Protein AF-A0AAU3H3P5-F1 (afdb_monomer)

Solvent-accessible surface area (backbone atoms only — not comparable to full-atom values): 7825 Å² total; per-residue (Å²): 139,89,86,84,86,80,78,76,73,94,64,73,42,96,84,74,53,47,58,45,57,53,48,53,49,48,25,50,51,10,33,78,63,38,33,74,36,82,45,84,58,65,38,92,44,11,70,67,33,43,27,24,36,26,34,25,73,31,47,74,76,42,60,31,67,51,78,50,59,89,73,81,60,84,81,85,86,58,70,82,37,69,53,38,44,46,19,63,70,49,54,46,52,50,51,55,58,75,52,54,68,76,54,61,91,72,66,76,93,52,74,73,79,71,61,74,78,84,64,84,83,74,80,81,79,130

Structure (mmCIF, N/CA/C/O backbone):
data_AF-A0AAU3H3P5-F1
#
_entry.id   AF-A0AAU3H3P5-F1
#
loop_
_atom_site.group_PDB
_atom_site.id
_atom_site.type_symbol
_atom_site.label_atom_id
_atom_site.label_alt_id
_atom_site.label_comp_id
_atom_site.label_asym_id
_atom_site.label_entity_id
_atom_site.label_seq_id
_atom_site.pdbx_PDB_ins_code
_atom_site.Cartn_x
_atom_site.Cartn_y
_atom_site.Cartn_z
_atom_site.occupancy
_atom_site.B_iso_or_equiv
_atom_site.auth_seq_id
_atom_site.auth_comp_id
_atom_site.auth_asym_id
_atom_site.auth_atom_id
_atom_site.pdbx_PDB_model_num
ATOM 1 N N . MET A 1 1 ? 45.039 18.130 -16.128 1.00 34.53 1 MET A N 1
ATOM 2 C CA . MET A 1 1 ? 44.240 19.222 -15.538 1.00 34.53 1 MET A CA 1
ATOM 3 C C . MET A 1 1 ? 42.795 18.874 -15.840 1.00 34.53 1 MET A C 1
ATOM 5 O O . MET A 1 1 ? 42.354 19.041 -16.966 1.00 34.53 1 MET A O 1
ATOM 9 N N . ASP A 1 2 ? 42.174 18.191 -14.885 1.00 37.69 2 ASP A N 1
ATOM 10 C CA . ASP A 1 2 ? 40.906 17.467 -15.004 1.00 37.69 2 ASP A CA 1
ATOM 11 C C . ASP A 1 2 ? 39.741 18.443 -14.771 1.00 37.69 2 ASP A C 1
ATOM 13 O O . ASP A 1 2 ? 39.671 19.083 -13.719 1.00 37.69 2 ASP A O 1
ATOM 17 N N . ARG A 1 3 ? 38.890 18.633 -15.782 1.00 43.81 3 ARG A N 1
ATOM 18 C CA . ARG A 1 3 ? 37.724 19.527 -15.753 1.00 43.81 3 ARG A CA 1
ATOM 19 C C . ARG A 1 3 ? 36.478 18.751 -16.179 1.00 43.81 3 ARG A C 1
ATOM 21 O O . ARG A 1 3 ? 35.893 19.116 -17.178 1.00 43.81 3 ARG A O 1
ATOM 28 N N . ASP A 1 4 ? 36.093 17.707 -15.443 1.00 43.97 4 ASP A N 1
ATOM 29 C CA . ASP A 1 4 ? 34.785 17.042 -15.615 1.00 43.97 4 ASP A CA 1
ATOM 30 C C . ASP A 1 4 ? 34.310 16.327 -14.328 1.00 43.97 4 ASP A C 1
ATOM 32 O O . ASP A 1 4 ? 34.004 15.137 -14.301 1.00 43.97 4 ASP A O 1
ATOM 36 N N . ARG A 1 5 ? 34.232 17.058 -13.204 1.00 44.50 5 ARG A N 1
ATOM 37 C CA . ARG A 1 5 ? 33.696 16.537 -11.924 1.00 44.50 5 ARG A CA 1
ATOM 38 C C . ARG A 1 5 ? 32.620 17.413 -11.283 1.00 44.50 5 ARG A C 1
ATOM 40 O O . ARG A 1 5 ? 32.698 17.730 -10.103 1.00 44.50 5 ARG A O 1
ATOM 47 N N . LEU A 1 6 ? 31.584 17.768 -12.036 1.00 46.44 6 LEU A N 1
ATOM 48 C CA . LEU A 1 6 ? 30.353 18.339 -11.470 1.00 46.44 6 LEU A CA 1
ATOM 49 C C . LEU A 1 6 ? 29.112 17.699 -12.114 1.00 46.44 6 LEU A C 1
ATOM 51 O O . LEU A 1 6 ? 28.243 18.376 -12.651 1.00 46.44 6 LEU A O 1
ATOM 55 N N . GLY A 1 7 ? 29.029 16.368 -12.054 1.00 38.25 7 GLY A N 1
ATOM 56 C CA . GLY A 1 7 ? 27.748 15.674 -12.168 1.00 38.25 7 GLY A CA 1
ATOM 57 C C . GLY A 1 7 ? 27.020 15.797 -10.833 1.00 38.25 7 GLY A C 1
ATOM 58 O O . GLY A 1 7 ? 27.484 15.249 -9.833 1.00 38.25 7 GLY A O 1
ATOM 59 N N . ALA A 1 8 ? 25.921 16.550 -10.788 1.00 47.78 8 ALA A N 1
ATOM 60 C CA . ALA A 1 8 ? 25.015 16.521 -9.644 1.00 47.78 8 ALA A CA 1
ATOM 61 C C . ALA A 1 8 ? 24.584 15.062 -9.392 1.00 47.78 8 ALA A C 1
ATOM 63 O O . ALA A 1 8 ? 24.318 14.348 -10.364 1.00 47.78 8 ALA A O 1
ATOM 64 N N . PRO A 1 9 ? 24.538 14.586 -8.135 1.00 49.34 9 PRO A N 1
ATOM 65 C CA . PRO A 1 9 ? 24.164 13.206 -7.888 1.00 49.34 9 PRO A CA 1
ATOM 66 C C . PRO A 1 9 ? 22.701 13.001 -8.340 1.00 49.34 9 PRO A C 1
ATOM 68 O O . PRO A 1 9 ? 21.850 13.862 -8.086 1.00 49.34 9 PRO A O 1
ATOM 71 N N . PRO A 1 10 ? 22.398 11.907 -9.064 1.00 53.75 10 PRO A N 1
ATOM 72 C CA . PRO A 1 10 ? 21.096 11.683 -9.705 1.00 53.75 10 PRO A CA 1
ATOM 73 C C . PRO A 1 10 ? 19.948 11.401 -8.716 1.00 53.75 10 PRO A C 1
ATOM 75 O O . PRO A 1 10 ? 18.835 11.072 -9.120 1.00 53.75 10 PRO A O 1
ATOM 78 N N . ASP A 1 11 ? 20.199 11.503 -7.414 1.00 52.59 11 ASP A N 1
ATOM 79 C CA . ASP A 1 11 ? 19.318 11.057 -6.339 1.00 52.59 11 ASP A CA 1
ATOM 80 C C . ASP A 1 11 ? 18.580 12.195 -5.619 1.00 52.59 11 ASP A C 1
ATOM 82 O O . ASP A 1 11 ? 17.770 11.937 -4.724 1.00 52.59 11 ASP A O 1
ATOM 86 N N . ARG A 1 12 ? 18.798 13.457 -6.013 1.00 43.22 12 ARG A N 1
ATOM 87 C CA . ARG A 1 12 ? 18.154 14.596 -5.352 1.00 43.22 12 ARG A CA 1
ATOM 88 C C . ARG A 1 12 ? 16.697 14.760 -5.794 1.00 43.22 12 ARG A C 1
ATOM 90 O O . ARG A 1 12 ? 16.386 15.534 -6.695 1.00 43.22 12 ARG A O 1
ATOM 97 N N . ALA A 1 13 ? 15.788 14.081 -5.097 1.00 52.69 13 ALA A N 1
ATOM 98 C CA . ALA A 1 13 ? 14.381 14.470 -5.062 1.00 52.69 13 ALA A CA 1
ATOM 99 C C . ALA A 1 13 ? 14.253 15.885 -4.464 1.00 52.69 13 ALA A C 1
ATOM 101 O O . ALA A 1 13 ? 15.013 16.261 -3.568 1.00 52.69 13 ALA A O 1
ATOM 102 N N . THR A 1 14 ? 13.284 16.679 -4.924 1.00 55.34 14 THR A N 1
ATOM 103 C CA . THR A 1 14 ? 13.090 18.088 -4.517 1.00 55.34 14 THR A CA 1
ATOM 104 C C . THR A 1 14 ? 12.865 18.263 -3.006 1.00 55.34 14 THR A C 1
ATOM 106 O O . THR A 1 14 ? 13.049 19.350 -2.471 1.00 55.34 14 THR A O 1
ATOM 109 N N . THR A 1 15 ? 12.520 17.182 -2.302 1.00 54.16 15 THR A N 1
ATOM 110 C CA . THR A 1 15 ? 12.342 17.115 -0.845 1.00 54.16 15 THR A CA 1
ATOM 111 C C . THR A 1 15 ? 13.623 16.778 -0.068 1.00 54.16 15 THR A C 1
ATOM 113 O O . THR A 1 15 ? 13.605 16.802 1.158 1.00 54.16 15 THR A O 1
ATOM 116 N N . GLY A 1 16 ? 14.736 16.452 -0.740 1.00 60.84 16 GLY A N 1
ATOM 117 C CA . GLY A 1 16 ? 15.993 16.027 -0.106 1.00 60.84 16 GLY A CA 1
ATOM 118 C C . GLY A 1 16 ? 15.960 14.622 0.513 1.00 60.84 16 GLY A C 1
ATOM 119 O O . GLY A 1 16 ? 16.933 14.216 1.142 1.00 60.84 16 GLY A O 1
ATOM 120 N N . VAL A 1 17 ? 14.863 13.877 0.341 1.00 74.62 17 VAL A N 1
ATOM 121 C CA . VAL A 1 17 ? 14.687 12.523 0.884 1.00 74.62 17 VAL A CA 1
ATOM 122 C C . VAL A 1 17 ? 14.940 11.494 -0.216 1.00 74.62 17 VAL A C 1
ATOM 124 O O . VAL A 1 17 ? 14.362 11.586 -1.298 1.00 74.62 17 VAL A O 1
ATOM 127 N N . SER A 1 18 ? 15.791 10.503 0.063 1.00 86.31 18 SER A N 1
ATOM 128 C CA . SER A 1 18 ? 16.066 9.408 -0.875 1.00 86.31 18 SER A CA 1
ATOM 129 C C . SER A 1 18 ? 14.785 8.616 -1.183 1.00 86.31 18 SER A C 1
ATOM 131 O O . SER A 1 18 ? 14.062 8.269 -0.244 1.00 86.31 18 SER A O 1
ATOM 133 N N . PRO A 1 19 ? 14.516 8.247 -2.452 1.00 86.12 19 PRO A N 1
ATOM 134 C CA . PRO A 1 19 ? 13.364 7.421 -2.819 1.00 86.12 19 PRO A CA 1
ATOM 135 C C . PRO A 1 19 ? 13.235 6.130 -1.996 1.00 86.12 19 PRO A C 1
ATOM 137 O O . PRO A 1 19 ? 12.124 5.724 -1.665 1.00 86.12 19 PRO A O 1
ATOM 140 N N . GLY A 1 20 ? 14.358 5.520 -1.598 1.00 90.69 20 GLY A N 1
ATOM 141 C CA . GLY A 1 20 ? 14.361 4.329 -0.742 1.00 90.69 20 GLY A CA 1
ATOM 142 C C . GLY A 1 20 ? 13.849 4.605 0.675 1.00 90.69 20 GLY A C 1
ATOM 143 O O . GLY A 1 20 ? 13.101 3.804 1.232 1.00 90.69 20 GLY A O 1
ATOM 144 N N . ALA A 1 21 ? 14.176 5.769 1.243 1.00 93.69 21 ALA A N 1
ATOM 145 C CA . ALA A 1 21 ? 13.640 6.183 2.538 1.00 93.69 21 ALA A CA 1
ATOM 146 C C . ALA A 1 21 ? 12.130 6.455 2.457 1.00 93.69 21 ALA A C 1
ATOM 148 O O . ALA A 1 21 ? 11.391 6.068 3.359 1.00 93.69 21 ALA A O 1
ATOM 149 N N . VAL A 1 22 ? 11.656 7.049 1.356 1.00 94.19 22 VAL A N 1
ATOM 150 C CA . VAL A 1 22 ? 10.215 7.245 1.122 1.00 94.19 22 VAL A CA 1
ATOM 151 C C . VAL A 1 22 ? 9.496 5.899 0.964 1.00 94.19 22 VAL A C 1
ATOM 153 O O . VAL A 1 22 ? 8.412 5.720 1.512 1.00 94.19 22 VAL A O 1
ATOM 156 N N . ALA A 1 23 ? 10.105 4.921 0.288 1.00 95.81 23 ALA A N 1
ATOM 157 C CA . ALA A 1 23 ? 9.550 3.573 0.172 1.00 95.81 23 ALA A CA 1
ATOM 158 C C . ALA A 1 23 ? 9.430 2.877 1.540 1.00 95.81 23 ALA A C 1
ATOM 160 O O . ALA A 1 23 ? 8.381 2.316 1.856 1.00 95.81 23 ALA A O 1
ATOM 161 N N . ALA A 1 24 ? 10.452 2.985 2.395 1.00 96.69 24 ALA A N 1
ATOM 162 C CA . ALA A 1 24 ? 10.397 2.466 3.763 1.00 96.69 24 ALA A CA 1
ATOM 163 C C . ALA A 1 24 ? 9.312 3.166 4.603 1.00 96.69 24 ALA A C 1
ATOM 165 O O . ALA A 1 24 ? 8.574 2.515 5.344 1.00 96.69 24 ALA A O 1
ATOM 166 N N . GLN A 1 25 ? 9.163 4.486 4.452 1.00 96.81 25 GLN A N 1
ATOM 167 C CA . GLN A 1 25 ? 8.079 5.238 5.085 1.00 96.81 25 GLN A CA 1
ATOM 168 C C . GLN A 1 25 ? 6.705 4.777 4.594 1.00 96.81 25 GLN A C 1
ATOM 170 O O . GLN A 1 25 ? 5.796 4.653 5.408 1.00 96.81 25 GLN A O 1
ATOM 175 N N . ALA A 1 26 ? 6.549 4.479 3.302 1.00 97.19 26 ALA A N 1
ATOM 176 C CA . ALA A 1 26 ? 5.305 3.949 2.753 1.00 97.19 26 ALA A CA 1
ATOM 177 C C . ALA A 1 26 ? 4.965 2.568 3.341 1.00 97.19 26 ALA A C 1
ATOM 179 O O . ALA A 1 26 ? 3.816 2.338 3.716 1.00 97.19 26 ALA A O 1
ATOM 180 N N . GLN A 1 27 ? 5.960 1.687 3.507 1.00 97.81 27 GLN A N 1
ATOM 181 C CA . GLN A 1 27 ? 5.775 0.385 4.163 1.00 97.81 27 GLN A CA 1
ATOM 182 C C . GLN A 1 27 ? 5.358 0.536 5.625 1.00 97.81 27 GLN A C 1
ATOM 184 O O . GLN A 1 27 ? 4.366 -0.052 6.057 1.00 97.81 27 GLN A O 1
ATOM 189 N N . GLY A 1 28 ? 6.058 1.395 6.371 1.00 97.06 28 GLY A N 1
ATOM 190 C CA . GLY A 1 28 ? 5.688 1.719 7.746 1.00 97.06 28 GLY A CA 1
ATOM 191 C C . GLY A 1 28 ? 4.296 2.347 7.838 1.00 97.06 28 GLY A C 1
ATOM 192 O O . GLY A 1 28 ? 3.523 2.006 8.728 1.00 97.06 28 GLY A O 1
ATOM 193 N N . HIS A 1 29 ? 3.934 3.219 6.895 1.00 95.62 29 HIS A N 1
ATOM 194 C CA . HIS A 1 29 ? 2.616 3.845 6.852 1.00 95.62 29 HIS A CA 1
ATOM 195 C C . HIS A 1 29 ? 1.502 2.817 6.625 1.00 95.62 29 HIS A C 1
ATOM 197 O O . HIS A 1 29 ? 0.474 2.888 7.307 1.00 95.62 29 HIS A O 1
ATOM 203 N N . ALA A 1 30 ? 1.726 1.857 5.722 1.00 96.00 30 ALA A N 1
ATOM 204 C CA . ALA A 1 30 ? 0.816 0.746 5.465 1.00 96.00 30 ALA A CA 1
ATOM 205 C C . ALA A 1 30 ? 0.621 -0.114 6.722 1.00 96.00 30 ALA A C 1
ATOM 207 O O . ALA A 1 30 ? -0.516 -0.286 7.158 1.00 96.00 30 ALA A O 1
ATOM 208 N N . ALA A 1 31 ? 1.714 -0.545 7.364 1.00 94.06 31 ALA A N 1
ATOM 209 C CA . ALA A 1 31 ? 1.682 -1.376 8.570 1.00 94.06 31 ALA A CA 1
ATOM 210 C C . ALA A 1 31 ? 1.008 -0.670 9.759 1.00 94.06 31 ALA A C 1
ATOM 212 O O . ALA A 1 31 ? 0.052 -1.170 10.358 1.00 94.06 31 ALA A O 1
ATOM 213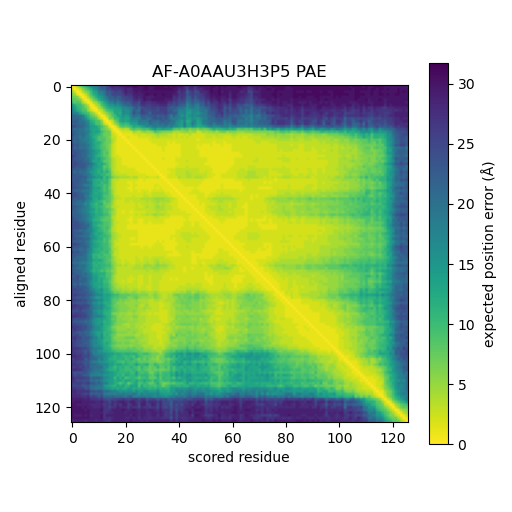 N N . VAL A 1 32 ? 1.452 0.552 10.071 1.00 92.38 32 VAL A N 1
ATOM 214 C CA . VAL A 1 32 ? 0.983 1.307 11.244 1.00 92.38 32 VAL A CA 1
ATOM 215 C C . VAL A 1 32 ? -0.494 1.677 11.135 1.00 92.38 32 VAL A C 1
ATOM 217 O O . VAL A 1 32 ? -1.169 1.771 12.162 1.00 92.38 32 VAL A O 1
ATOM 220 N N . ASN A 1 33 ? -1.026 1.863 9.924 1.00 91.62 33 ASN A N 1
ATOM 221 C CA . ASN A 1 33 ? -2.442 2.183 9.713 1.00 91.62 33 ASN A CA 1
ATOM 222 C C . ASN A 1 33 ? -3.277 0.988 9.217 1.00 91.62 33 ASN A C 1
ATOM 224 O O . ASN A 1 33 ? -4.502 1.100 9.133 1.00 91.62 33 ASN A O 1
ATOM 228 N N . SER A 1 34 ? -2.641 -0.164 8.984 1.00 93.44 34 SER A N 1
ATOM 229 C CA . SER A 1 34 ? -3.190 -1.381 8.367 1.00 93.44 34 SER A CA 1
ATOM 230 C C . SER A 1 34 ? -4.084 -1.078 7.164 1.00 93.44 34 SER A C 1
ATOM 232 O O . SER A 1 34 ? -5.271 -1.431 7.123 1.00 93.44 34 SER A O 1
ATOM 234 N N . TYR A 1 35 ? -3.498 -0.388 6.190 1.00 91.62 35 TYR A N 1
ATOM 235 C CA . TYR A 1 35 ? -4.106 -0.061 4.903 1.00 91.62 35 TYR A CA 1
ATOM 236 C C . TYR A 1 35 ? -3.209 -0.532 3.767 1.00 91.62 35 TYR A C 1
ATOM 238 O O . TYR A 1 35 ? -1.994 -0.615 3.925 1.00 91.62 35 TYR A O 1
ATOM 246 N N . TRP A 1 36 ? -3.813 -0.777 2.608 1.00 95.62 36 TRP A N 1
ATOM 247 C CA . TRP A 1 36 ? -3.047 -0.874 1.376 1.00 95.62 36 TRP A CA 1
ATOM 248 C C . TRP A 1 36 ? -2.531 0.503 0.975 1.00 95.62 36 TRP A C 1
ATOM 250 O O . TRP A 1 36 ? -3.259 1.495 1.047 1.00 95.62 36 TRP A O 1
ATOM 260 N N . VAL A 1 37 ? -1.281 0.557 0.526 1.00 97.12 37 VAL A N 1
ATOM 261 C CA . VAL A 1 37 ? -0.648 1.788 0.044 1.00 97.12 37 VAL A CA 1
ATOM 262 C C . VAL A 1 37 ? -0.153 1.562 -1.375 1.00 97.12 37 VAL A C 1
ATOM 264 O O . VAL A 1 37 ? 0.596 0.625 -1.641 1.00 97.12 37 VAL A O 1
ATOM 267 N N . SER A 1 38 ? -0.566 2.440 -2.288 1.00 97.44 38 SER A N 1
ATOM 268 C CA . SER A 1 38 ? 0.029 2.533 -3.623 1.00 97.44 38 SER A CA 1
ATOM 269 C C . SER A 1 38 ? 1.221 3.482 -3.570 1.00 97.44 38 SER A C 1
ATOM 271 O O . SER A 1 38 ? 1.090 4.622 -3.125 1.00 97.44 38 SER A O 1
ATOM 273 N N . PHE A 1 39 ? 2.380 3.011 -4.018 1.00 97.19 39 PHE A N 1
ATOM 274 C CA . PHE A 1 39 ? 3.617 3.776 -4.071 1.00 97.19 39 PHE A CA 1
ATOM 275 C C . PHE A 1 39 ? 4.034 3.973 -5.528 1.00 97.19 39 PHE A C 1
ATOM 277 O O . PHE A 1 39 ? 4.230 3.001 -6.259 1.00 97.19 39 PHE A O 1
ATOM 284 N N . SER A 1 40 ? 4.189 5.229 -5.939 1.00 95.69 40 SER A N 1
ATOM 285 C CA . SER A 1 40 ? 4.506 5.592 -7.320 1.00 95.69 40 SER A CA 1
ATOM 286 C C . SER A 1 40 ? 5.708 6.519 -7.368 1.00 95.69 40 SER A C 1
ATOM 288 O O . SER A 1 40 ? 5.733 7.553 -6.701 1.00 95.69 40 SER A O 1
ATOM 290 N N . VAL A 1 41 ? 6.677 6.175 -8.211 1.00 92.75 41 VAL A N 1
ATOM 291 C CA . VAL A 1 41 ? 7.839 7.006 -8.522 1.00 92.75 41 VAL A CA 1
ATOM 292 C C . VAL A 1 41 ? 8.064 7.094 -10.033 1.00 92.75 41 VAL A C 1
ATOM 294 O O . VAL A 1 41 ? 7.728 6.161 -10.769 1.00 92.75 41 VAL A O 1
ATOM 297 N N . PRO A 1 42 ? 8.678 8.186 -10.518 1.00 93.62 42 PRO A N 1
ATOM 298 C CA . PRO A 1 42 ? 9.222 8.243 -11.869 1.00 93.62 42 PRO A CA 1
ATOM 299 C C . PRO A 1 42 ? 10.255 7.134 -12.123 1.00 93.62 42 PRO A C 1
ATOM 301 O O . PRO A 1 42 ? 11.013 6.757 -11.226 1.00 93.62 42 PRO A O 1
ATOM 304 N N . THR A 1 43 ? 10.342 6.658 -13.367 1.00 92.06 43 THR A N 1
ATOM 305 C CA . THR A 1 43 ? 1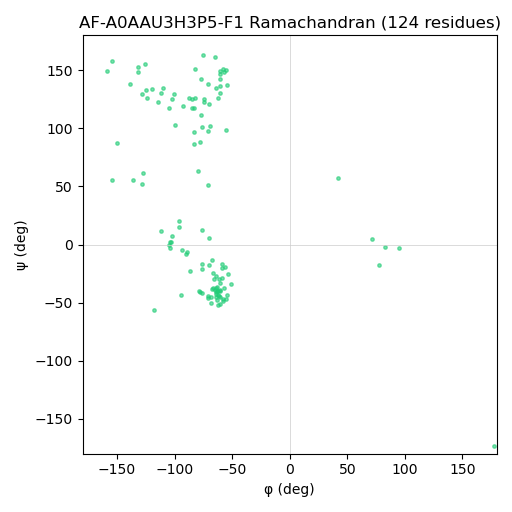1.205 5.525 -13.756 1.00 92.06 43 THR A CA 1
ATOM 306 C C . THR A 1 43 ? 12.688 5.745 -13.458 1.00 92.06 43 THR A C 1
ATOM 308 O O . THR A 1 43 ? 13.383 4.785 -13.127 1.00 92.06 43 THR A O 1
ATOM 311 N N . GLN A 1 44 ? 13.160 6.997 -13.470 1.00 92.56 44 GLN A N 1
ATOM 312 C CA . GLN A 1 44 ? 14.536 7.365 -13.107 1.00 92.56 44 GLN A CA 1
ATOM 313 C C . GLN A 1 44 ? 14.934 6.950 -11.675 1.00 92.56 44 GLN A C 1
ATOM 315 O O . GLN A 1 44 ? 16.118 6.833 -11.379 1.00 92.56 44 GLN A O 1
ATOM 320 N N . HIS A 1 45 ? 13.963 6.703 -10.786 1.00 93.12 45 HIS A N 1
ATOM 321 C CA . HIS A 1 45 ? 14.200 6.259 -9.407 1.00 93.12 45 HIS A CA 1
ATOM 322 C C . HIS A 1 45 ? 13.915 4.765 -9.182 1.00 93.12 45 HIS A C 1
ATOM 324 O O . HIS A 1 45 ? 14.074 4.275 -8.063 1.00 93.12 45 HIS A O 1
ATOM 330 N N . SER A 1 46 ? 13.529 4.024 -10.227 1.00 92.69 46 SER A N 1
ATOM 331 C CA . SER A 1 46 ? 13.118 2.616 -10.118 1.00 92.69 46 SER A CA 1
ATOM 332 C C . SER A 1 46 ? 14.211 1.694 -9.574 1.00 92.69 46 SER A C 1
ATOM 334 O O . SER A 1 46 ? 13.895 0.783 -8.821 1.00 92.69 46 SER A O 1
ATOM 336 N N . ALA A 1 47 ? 15.488 1.960 -9.861 1.00 93.19 47 ALA A N 1
ATOM 337 C CA . ALA A 1 47 ? 16.602 1.172 -9.325 1.00 93.19 47 ALA A CA 1
ATOM 338 C C . ALA A 1 47 ? 16.730 1.262 -7.790 1.00 93.19 47 ALA A C 1
ATOM 340 O O . ALA A 1 47 ? 17.234 0.340 -7.155 1.00 93.19 47 ALA A O 1
ATOM 341 N N . ILE A 1 48 ? 16.276 2.369 -7.192 1.00 93.94 48 ILE A N 1
ATOM 342 C CA . ILE A 1 48 ? 16.361 2.623 -5.746 1.00 93.94 48 ILE A CA 1
ATOM 343 C C . ILE A 1 48 ? 15.063 2.201 -5.052 1.00 93.94 48 ILE A C 1
ATOM 345 O O . ILE A 1 48 ? 15.092 1.603 -3.979 1.00 93.94 48 ILE A O 1
ATOM 349 N N . ALA A 1 49 ? 13.919 2.531 -5.651 1.00 94.75 49 ALA A N 1
ATOM 350 C CA . ALA A 1 49 ? 12.606 2.274 -5.080 1.00 94.75 49 ALA A CA 1
ATOM 351 C C . ALA A 1 49 ? 11.576 2.068 -6.197 1.00 94.75 49 ALA A C 1
ATOM 353 O O . ALA A 1 49 ? 10.938 3.031 -6.613 1.00 94.75 49 ALA A O 1
ATOM 354 N N . PRO A 1 50 ? 11.393 0.841 -6.709 1.00 96.25 50 PRO A N 1
ATOM 355 C CA . PRO A 1 50 ? 10.387 0.581 -7.729 1.00 96.25 50 PRO A CA 1
ATOM 356 C C . PRO A 1 50 ? 8.974 0.908 -7.227 1.00 96.25 50 PRO A C 1
ATOM 358 O O . PRO A 1 50 ? 8.635 0.611 -6.080 1.00 96.25 50 PRO A O 1
ATOM 361 N N . SER A 1 51 ? 8.134 1.460 -8.105 1.00 97.44 51 SER A N 1
ATOM 362 C CA . SER A 1 51 ? 6.699 1.641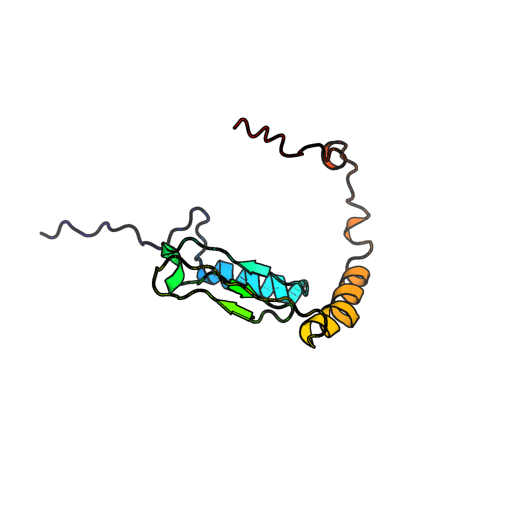 -7.845 1.00 97.44 51 SER A CA 1
ATOM 363 C C . SER A 1 51 ? 6.022 0.301 -7.533 1.00 97.44 51 SER A C 1
ATOM 365 O O . SER A 1 51 ? 6.448 -0.741 -8.034 1.00 97.44 51 SER A O 1
ATOM 367 N N . GLY A 1 52 ? 4.951 0.297 -6.744 1.00 97.75 52 GLY A N 1
ATOM 368 C CA . GLY A 1 52 ? 4.282 -0.937 -6.339 1.00 97.75 52 GLY A CA 1
ATOM 369 C C . GLY A 1 52 ? 3.115 -0.735 -5.379 1.00 97.75 52 GLY A C 1
ATOM 370 O O . GLY A 1 52 ? 2.722 0.390 -5.077 1.00 97.75 52 GLY A O 1
ATOM 371 N N . VAL A 1 53 ? 2.579 -1.850 -4.887 1.00 97.94 53 VAL A N 1
ATOM 372 C CA . VAL A 1 53 ? 1.488 -1.881 -3.903 1.00 97.94 53 VAL A CA 1
ATOM 373 C C . V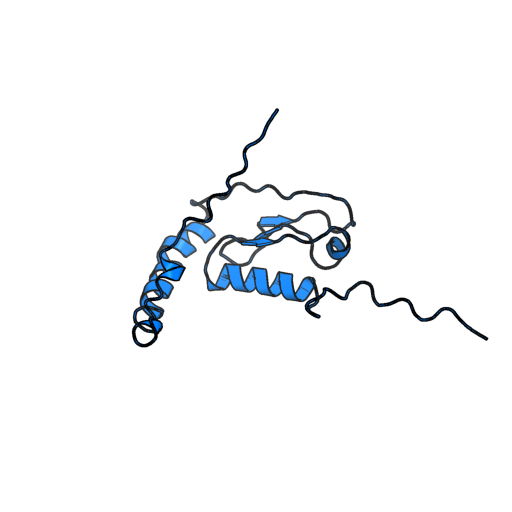AL A 1 53 ? 1.962 -2.604 -2.648 1.00 97.94 53 VAL A C 1
ATOM 375 O O . VAL A 1 53 ? 2.566 -3.675 -2.737 1.00 97.94 53 VAL A O 1
ATOM 378 N N . ILE A 1 54 ? 1.675 -2.016 -1.490 1.00 97.44 54 ILE A N 1
ATOM 379 C CA . ILE A 1 54 ? 2.048 -2.509 -0.163 1.00 97.44 54 ILE A CA 1
ATOM 380 C C . ILE A 1 54 ? 0.784 -2.981 0.563 1.00 97.44 54 ILE A C 1
ATOM 382 O O . ILE A 1 54 ? -0.237 -2.292 0.538 1.00 97.44 54 ILE A O 1
ATOM 386 N N . ALA A 1 55 ? 0.855 -4.148 1.198 1.00 95.44 55 ALA A N 1
ATOM 387 C CA . ALA A 1 55 ? -0.198 -4.746 2.006 1.00 95.44 55 ALA A CA 1
ATOM 388 C C . ALA A 1 55 ? -0.341 -4.068 3.384 1.00 95.44 55 ALA A C 1
ATOM 390 O O . ALA A 1 55 ? 0.604 -3.441 3.865 1.00 95.44 55 ALA A O 1
ATOM 391 N N . PRO A 1 56 ? -1.468 -4.276 4.090 1.00 94.69 56 PRO A N 1
ATOM 392 C CA . PRO A 1 56 ? -1.648 -3.841 5.474 1.00 94.69 56 PRO A CA 1
ATOM 393 C C . PRO A 1 56 ? -0.595 -4.354 6.464 1.00 94.69 56 PRO A C 1
ATOM 395 O O . PRO A 1 56 ? -0.462 -3.756 7.527 1.00 94.69 56 PRO A O 1
ATOM 398 N N . SER A 1 57 ? 0.139 -5.425 6.139 1.00 92.94 57 SER A N 1
ATOM 399 C CA . SER A 1 57 ? 1.271 -5.924 6.935 1.00 92.94 57 SER A CA 1
ATOM 400 C C . SER A 1 57 ? 2.543 -5.078 6.784 1.00 92.94 57 SER A C 1
ATOM 402 O O . SER A 1 57 ? 3.442 -5.162 7.614 1.00 92.94 57 SER A O 1
ATOM 404 N N . GLY A 1 58 ? 2.624 -4.240 5.743 1.00 95.00 58 GLY A N 1
ATOM 405 C CA . GLY A 1 58 ? 3.839 -3.524 5.340 1.00 95.00 58 GLY A CA 1
ATOM 406 C C . GLY A 1 58 ? 4.650 -4.232 4.249 1.00 95.00 58 GLY A C 1
ATOM 407 O O . GLY A 1 58 ? 5.637 -3.670 3.767 1.00 95.00 58 GLY A O 1
ATOM 408 N N . ASP A 1 59 ? 4.234 -5.424 3.817 1.00 95.19 59 ASP A N 1
ATOM 409 C CA . ASP A 1 59 ? 4.910 -6.184 2.763 1.00 95.19 59 ASP A CA 1
ATOM 410 C C . ASP A 1 59 ? 4.506 -5.726 1.360 1.00 95.19 59 ASP A C 1
ATOM 412 O O . ASP A 1 59 ? 3.385 -5.281 1.121 1.00 95.19 59 ASP A O 1
ATOM 416 N N . TRP A 1 60 ? 5.408 -5.868 0.392 1.00 96.69 60 TRP A N 1
ATOM 417 C CA . TRP A 1 60 ? 5.097 -5.5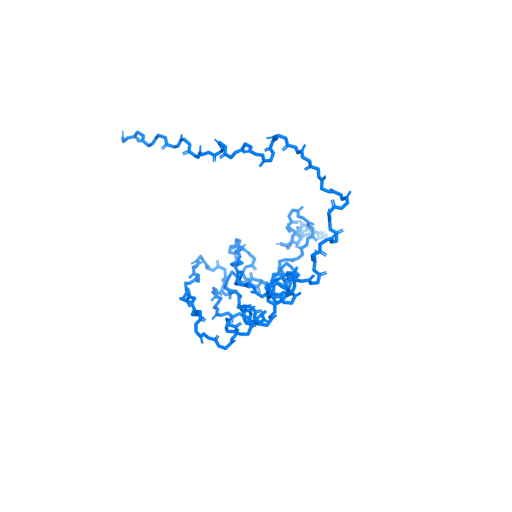98 -1.012 1.00 96.69 60 TRP A CA 1
ATOM 418 C C . TRP A 1 60 ? 4.244 -6.723 -1.609 1.00 96.69 60 TRP A C 1
ATOM 420 O O . TRP A 1 60 ? 4.695 -7.862 -1.676 1.00 96.69 60 TRP A O 1
ATOM 430 N N . LEU A 1 61 ? 3.062 -6.393 -2.137 1.00 96.06 61 LEU A N 1
ATOM 431 C CA . LEU A 1 61 ? 2.239 -7.329 -2.916 1.00 96.06 61 LEU A CA 1
ATOM 432 C C . LEU A 1 61 ? 2.768 -7.490 -4.341 1.00 96.06 61 LEU A C 1
ATOM 434 O O . LEU A 1 61 ? 2.796 -8.585 -4.897 1.00 96.06 61 LEU A O 1
ATOM 438 N N . LYS A 1 62 ? 3.186 -6.377 -4.951 1.00 97.31 62 LYS A N 1
ATOM 439 C CA . LYS A 1 62 ? 3.776 -6.348 -6.292 1.00 97.31 62 LYS A CA 1
ATOM 440 C C . LYS A 1 62 ? 4.601 -5.090 -6.477 1.00 97.31 62 LYS A C 1
ATOM 442 O O . LYS A 1 62 ? 4.273 -4.039 -5.927 1.00 97.31 62 LYS A O 1
ATOM 447 N N . ARG A 1 63 ? 5.642 -5.197 -7.298 1.00 97.31 63 ARG A N 1
ATOM 448 C CA . ARG A 1 63 ? 6.499 -4.080 -7.694 1.00 97.31 63 ARG A CA 1
ATOM 449 C C . ARG A 1 63 ? 6.704 -4.072 -9.202 1.00 97.31 63 ARG A C 1
ATOM 451 O O . ARG A 1 63 ? 6.710 -5.127 -9.835 1.00 97.31 63 ARG A O 1
ATOM 458 N N . CYS A 1 64 ? 6.871 -2.880 -9.756 1.00 97.25 64 CYS A N 1
ATOM 459 C CA . CYS A 1 64 ? 7.401 -2.687 -11.096 1.00 97.25 64 CYS A CA 1
ATOM 460 C C . CYS A 1 64 ? 8.864 -3.168 -11.168 1.00 97.25 64 CYS A C 1
ATOM 462 O O . CYS A 1 64 ? 9.527 -3.282 -10.131 1.00 97.25 64 CYS A O 1
ATOM 464 N N . PRO A 1 65 ? 9.387 -3.420 -12.379 1.00 96.69 65 PRO A N 1
ATOM 465 C CA . PRO A 1 65 ? 10.812 -3.644 -12.590 1.00 96.69 65 PRO A CA 1
ATOM 466 C C . PRO A 1 65 ? 11.672 -2.486 -12.060 1.00 96.69 65 PRO A C 1
ATOM 468 O O . PRO A 1 65 ? 11.256 -1.327 -12.050 1.00 96.69 65 PRO A O 1
ATOM 471 N N . ALA A 1 66 ? 12.890 -2.817 -11.632 1.00 96.25 66 ALA A N 1
ATOM 472 C CA . ALA A 1 66 ? 13.884 -1.869 -11.120 1.00 96.25 66 ALA A CA 1
ATOM 473 C C . ALA A 1 66 ? 14.889 -1.417 -12.204 1.00 96.25 66 ALA A C 1
ATOM 475 O O . ALA A 1 66 ? 15.998 -0.995 -11.888 1.00 96.25 66 ALA A O 1
ATOM 476 N N . ASP A 1 67 ? 14.536 -1.570 -13.481 1.00 95.44 67 ASP A N 1
ATOM 477 C CA . ASP A 1 67 ? 15.444 -1.472 -14.634 1.00 95.44 67 ASP A CA 1
ATOM 478 C C . ASP A 1 67 ? 15.340 -0.144 -15.406 1.00 95.44 67 ASP A C 1
ATOM 480 O O . ASP A 1 67 ? 15.942 0.012 -16.467 1.00 95.44 67 ASP A O 1
ATOM 484 N N . GLY A 1 68 ? 14.583 0.828 -14.892 1.00 93.69 68 GLY A N 1
ATOM 485 C CA . GLY A 1 68 ? 14.357 2.112 -15.559 1.00 93.69 68 GLY A CA 1
ATOM 486 C C . GLY A 1 68 ? 13.255 2.097 -16.620 1.00 93.69 68 GLY A C 1
ATOM 487 O O . GLY A 1 68 ? 12.950 3.156 -17.174 1.00 93.69 68 GLY A O 1
ATOM 488 N N . SER A 1 69 ? 12.624 0.952 -16.895 1.00 95.31 69 SER A N 1
ATOM 489 C CA . SER A 1 69 ? 11.535 0.875 -17.871 1.00 95.31 69 SER A CA 1
ATOM 490 C C . SER A 1 69 ? 10.208 1.431 -17.317 1.00 95.31 69 SER A C 1
ATOM 492 O O . SER A 1 69 ? 9.887 1.252 -16.137 1.00 95.31 69 SER A O 1
ATOM 494 N N . PRO A 1 70 ? 9.400 2.130 -18.141 1.00 96.00 70 PRO A N 1
ATOM 495 C CA . PRO A 1 70 ? 8.030 2.481 -17.780 1.00 96.00 70 PRO A CA 1
ATOM 496 C C . PRO A 1 70 ? 7.181 1.229 -17.563 1.00 96.00 70 PRO A C 1
ATOM 498 O O . PRO A 1 70 ? 7.081 0.377 -18.441 1.00 96.00 70 PRO A O 1
ATOM 501 N N . SER A 1 71 ? 6.542 1.131 -16.399 1.00 96.56 71 SER A N 1
ATOM 502 C CA . SER A 1 71 ? 5.732 -0.026 -16.019 1.00 96.56 71 SER A CA 1
ATOM 503 C C . SER A 1 71 ? 4.660 0.362 -15.002 1.00 96.56 71 SER A C 1
ATOM 505 O O . SER A 1 71 ? 4.812 1.335 -14.262 1.00 96.56 71 SER A O 1
ATOM 507 N N . VAL A 1 72 ? 3.602 -0.448 -14.925 1.00 96.44 72 VAL A N 1
ATOM 508 C CA . VAL A 1 72 ? 2.519 -0.337 -13.942 1.00 96.44 72 VAL A CA 1
ATOM 509 C C . VAL A 1 72 ? 2.349 -1.658 -13.187 1.00 96.44 72 VAL A C 1
ATOM 511 O O . VAL A 1 72 ? 2.307 -2.733 -13.785 1.00 96.44 72 VAL A O 1
ATOM 514 N N . ALA A 1 73 ? 2.252 -1.588 -11.859 1.00 96.75 73 ALA A N 1
ATOM 515 C CA . ALA A 1 73 ? 1.931 -2.734 -11.019 1.00 96.75 73 ALA A CA 1
ATOM 516 C C . ALA A 1 73 ? 0.416 -2.783 -10.788 1.00 96.75 73 ALA A C 1
ATOM 518 O O . ALA A 1 73 ? -0.154 -1.861 -10.215 1.00 96.75 73 ALA A O 1
ATOM 519 N N . VAL A 1 74 ? -0.220 -3.868 -11.229 1.00 96.81 74 VAL A N 1
ATOM 520 C CA . VAL A 1 74 ? -1.650 -4.137 -11.008 1.00 96.81 74 VAL A CA 1
ATOM 521 C C . VAL A 1 74 ? -1.790 -5.325 -10.066 1.00 96.81 74 VAL A C 1
ATOM 523 O O . VAL A 1 74 ? -1.129 -6.349 -10.285 1.00 96.81 74 VAL A O 1
ATOM 526 N N . VAL A 1 75 ? -2.611 -5.159 -9.030 1.00 95.88 75 VAL A N 1
ATOM 527 C CA . VAL A 1 75 ? -2.879 -6.136 -7.969 1.00 95.88 75 VAL A CA 1
ATOM 528 C C . VAL A 1 75 ? -4.370 -6.114 -7.660 1.00 95.88 75 VAL A C 1
ATOM 530 O O . VAL A 1 75 ? -4.945 -5.032 -7.544 1.00 95.88 75 VAL A O 1
ATOM 533 N N . ASP A 1 76 ? -4.955 -7.292 -7.481 1.00 94.81 76 ASP A N 1
ATOM 534 C CA . ASP A 1 76 ? -6.299 -7.436 -6.931 1.00 94.81 76 ASP A CA 1
ATOM 535 C C . ASP A 1 76 ? -6.212 -7.424 -5.403 1.00 94.81 76 ASP A C 1
ATOM 537 O O . ASP A 1 76 ? -5.440 -8.178 -4.806 1.00 94.81 76 ASP A O 1
ATOM 541 N N . LEU A 1 77 ? -6.961 -6.526 -4.764 1.00 91.69 77 LEU A N 1
ATOM 542 C CA . LEU A 1 77 ? -6.986 -6.439 -3.308 1.00 91.69 77 LEU A CA 1
ATOM 543 C C . LEU A 1 77 ? -7.965 -7.475 -2.762 1.00 91.69 77 LEU A C 1
ATOM 545 O O . LEU A 1 77 ? -9.158 -7.421 -3.052 1.00 91.69 77 LEU A O 1
ATOM 549 N N . ASP A 1 78 ? -7.440 -8.410 -1.978 1.00 88.19 78 ASP A N 1
ATOM 550 C CA . ASP A 1 78 ? -8.221 -9.472 -1.361 1.00 88.19 78 ASP A CA 1
ATOM 551 C C . ASP A 1 78 ? -8.537 -9.137 0.101 1.00 88.19 78 ASP A C 1
ATOM 553 O O . ASP A 1 78 ? -7.692 -9.273 0.994 1.00 88.19 78 ASP A O 1
ATOM 557 N N . ASP A 1 79 ? -9.779 -8.718 0.341 1.00 85.25 79 ASP A N 1
ATOM 558 C CA . ASP A 1 79 ? -10.306 -8.444 1.681 1.00 85.25 79 ASP A CA 1
ATOM 559 C C . ASP A 1 79 ? -10.449 -9.713 2.544 1.00 85.25 79 ASP A C 1
ATOM 561 O O . ASP A 1 79 ? -10.613 -9.606 3.760 1.00 85.25 79 ASP A O 1
ATOM 565 N N . SER A 1 80 ? -10.366 -10.909 1.945 1.00 87.12 80 SER A N 1
ATOM 566 C CA . SER A 1 80 ? -10.376 -12.189 2.663 1.00 87.12 80 SER A CA 1
ATOM 567 C C . SER A 1 80 ? -8.985 -12.680 3.073 1.00 87.12 80 SER A C 1
ATOM 569 O O . SER A 1 80 ? -8.878 -13.637 3.842 1.00 87.12 80 SER A O 1
ATOM 571 N N . SER A 1 81 ? -7.923 -12.009 2.615 1.00 88.00 81 SER A N 1
ATOM 572 C CA . SER A 1 81 ? -6.555 -12.333 3.018 1.00 88.00 81 SER A CA 1
ATOM 573 C C . SER A 1 81 ? -6.365 -12.181 4.529 1.00 88.00 81 SER A C 1
ATOM 575 O O . SER A 1 81 ? -6.973 -11.320 5.163 1.00 88.00 81 SER A O 1
ATOM 577 N N . GLU A 1 82 ? -5.471 -12.979 5.116 1.00 88.06 82 GLU A N 1
ATOM 578 C CA . GLU A 1 82 ? -5.183 -12.929 6.557 1.00 88.06 82 GLU A CA 1
ATOM 579 C C . GLU A 1 82 ? -4.790 -11.515 7.015 1.00 88.06 82 GLU A C 1
ATOM 581 O O . GLU A 1 82 ? -5.328 -11.009 7.996 1.00 88.06 82 GLU A O 1
ATOM 586 N N . ALA A 1 83 ? -3.949 -10.823 6.239 1.00 86.06 83 ALA A N 1
ATOM 587 C CA . ALA A 1 83 ? -3.548 -9.447 6.527 1.00 86.06 83 ALA A CA 1
ATOM 588 C C . ALA A 1 83 ? -4.730 -8.458 6.496 1.00 86.06 83 ALA A C 1
ATOM 590 O O . ALA A 1 83 ? -4.775 -7.518 7.293 1.00 86.06 83 ALA A O 1
ATOM 591 N N . ALA A 1 84 ? -5.696 -8.646 5.590 1.00 87.62 84 ALA A N 1
ATOM 592 C CA . ALA A 1 84 ? -6.912 -7.836 5.549 1.00 87.62 84 ALA A CA 1
ATOM 593 C C . A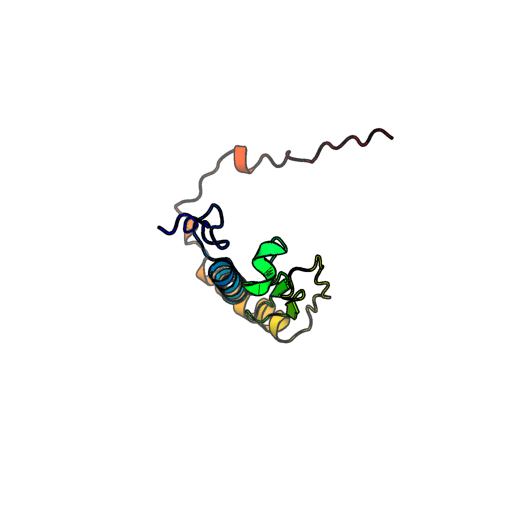LA A 1 84 ? -7.840 -8.152 6.728 1.00 87.62 84 ALA A C 1
ATOM 595 O O . ALA A 1 84 ? -8.332 -7.233 7.392 1.00 87.62 84 ALA A O 1
ATOM 596 N N . ALA A 1 85 ? -8.028 -9.438 7.025 1.00 91.06 85 ALA A N 1
ATOM 597 C CA . ALA A 1 85 ? -8.842 -9.906 8.136 1.00 91.06 85 ALA A CA 1
ATOM 598 C C . ALA A 1 85 ? -8.294 -9.400 9.477 1.00 91.06 85 ALA A C 1
ATOM 600 O O . ALA A 1 85 ? -9.057 -8.862 10.282 1.00 91.06 85 ALA A O 1
ATOM 601 N N . GLU A 1 86 ? -6.980 -9.472 9.697 1.00 90.69 86 GLU A N 1
ATOM 602 C CA . GLU A 1 86 ? -6.326 -8.943 10.895 1.00 90.69 86 GLU A CA 1
ATOM 603 C C . GLU A 1 86 ? -6.476 -7.417 10.987 1.00 90.69 86 GLU A C 1
ATOM 605 O O . GLU A 1 86 ? -6.858 -6.871 12.031 1.00 90.69 86 GLU A O 1
ATOM 610 N N . ALA A 1 87 ? -6.245 -6.717 9.869 1.00 90.56 87 ALA A N 1
ATOM 611 C CA . ALA A 1 87 ? -6.376 -5.269 9.791 1.00 90.56 87 ALA A CA 1
ATOM 612 C C . ALA A 1 87 ? -7.785 -4.794 10.173 1.00 90.56 87 ALA A C 1
ATOM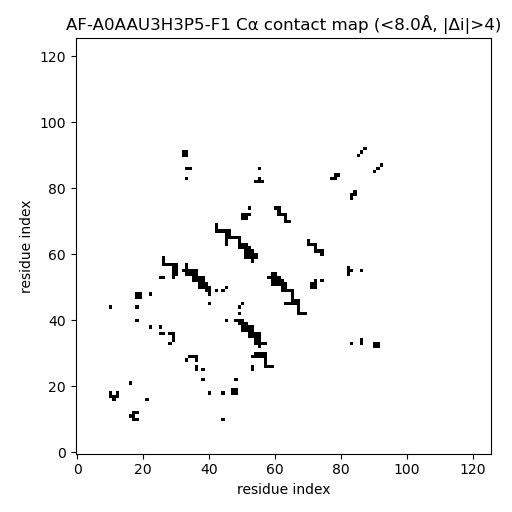 614 O O . ALA A 1 87 ? -7.929 -3.833 10.934 1.00 90.56 87 ALA A O 1
ATOM 615 N N . VAL A 1 88 ? -8.821 -5.442 9.636 1.00 90.19 88 VAL A N 1
ATOM 616 C CA . VAL A 1 88 ? -10.227 -5.074 9.848 1.00 90.19 88 VAL A CA 1
ATOM 617 C C . VAL A 1 88 ? -10.722 -5.506 11.224 1.00 90.19 88 VAL A C 1
ATOM 619 O O . VAL A 1 88 ? -11.409 -4.724 11.879 1.00 90.19 88 VAL A O 1
ATOM 622 N N . THR A 1 89 ? -10.358 -6.707 11.672 1.00 91.12 89 THR A N 1
ATOM 623 C CA . THR A 1 89 ? -10.889 -7.295 12.911 1.00 91.12 89 THR A CA 1
ATOM 624 C C . THR A 1 89 ? -10.217 -6.731 14.155 1.00 91.12 89 THR A C 1
ATOM 626 O O . THR A 1 89 ? -10.897 -6.467 15.143 1.00 91.12 89 THR A O 1
ATOM 629 N N . TYR A 1 90 ? -8.901 -6.510 14.116 1.00 91.12 90 TYR A N 1
ATOM 630 C CA . TYR A 1 90 ? -8.127 -6.181 15.316 1.00 91.12 90 TYR A CA 1
ATOM 631 C C . TYR A 1 90 ? -7.481 -4.799 15.232 1.00 91.12 90 TYR A C 1
ATOM 633 O O . TYR A 1 90 ? -7.732 -3.935 16.077 1.00 91.12 90 TYR A O 1
ATOM 641 N N . ALA A 1 91 ? -6.683 -4.544 14.193 1.00 92.19 91 ALA A N 1
ATOM 642 C CA . ALA A 1 91 ? -5.804 -3.377 14.185 1.00 92.19 91 ALA A CA 1
ATOM 643 C C . ALA A 1 91 ? -6.560 -2.045 14.027 1.00 92.19 91 ALA A C 1
ATOM 645 O O . ALA A 1 91 ? -6.303 -1.079 14.753 1.00 92.19 91 ALA A O 1
ATOM 646 N N . ARG A 1 92 ? -7.508 -1.960 13.081 1.00 92.12 92 ARG A N 1
ATOM 647 C CA . ARG A 1 92 ? -8.287 -0.733 12.839 1.00 92.12 92 ARG A CA 1
ATOM 648 C C . ARG A 1 92 ? -9.235 -0.406 14.001 1.00 92.12 92 ARG A C 1
ATOM 650 O O . ARG A 1 92 ? -9.244 0.767 14.387 1.00 92.12 92 ARG A O 1
ATOM 657 N N . PRO A 1 93 ? -9.993 -1.363 14.579 1.00 92.94 93 PRO A N 1
ATOM 658 C CA . PRO A 1 93 ? -10.807 -1.101 15.764 1.00 92.94 93 PRO A CA 1
ATOM 659 C C . PRO A 1 93 ? -9.978 -0.588 16.941 1.00 92.94 93 PRO A C 1
ATOM 661 O O . PRO A 1 93 ? -10.290 0.482 17.462 1.00 92.94 93 PRO A O 1
ATOM 664 N N . TRP A 1 94 ? -8.864 -1.257 17.265 1.00 91.38 94 TRP A N 1
ATOM 665 C CA . TRP A 1 94 ? -7.958 -0.809 18.324 1.00 91.38 94 TRP A CA 1
ATOM 666 C C . TRP A 1 94 ? -7.470 0.623 18.097 1.00 91.38 94 TRP A C 1
ATOM 668 O O . TRP A 1 94 ? -7.534 1.454 18.995 1.00 91.38 94 TRP A O 1
ATOM 678 N N . ARG A 1 95 ? -7.030 0.968 16.879 1.00 89.56 95 ARG A N 1
ATOM 679 C CA . ARG A 1 95 ? -6.592 2.341 16.576 1.00 89.56 95 ARG A CA 1
ATOM 680 C C . ARG A 1 95 ? -7.712 3.366 16.695 1.00 89.56 95 ARG A C 1
ATOM 682 O O . ARG A 1 95 ? -7.440 4.489 17.114 1.00 89.56 95 ARG A O 1
ATOM 689 N N . ARG A 1 96 ? -8.938 3.016 16.293 1.00 90.12 96 ARG A N 1
ATOM 690 C CA . ARG A 1 96 ? -10.099 3.904 16.435 1.00 90.12 96 ARG A CA 1
ATOM 691 C C . ARG A 1 96 ? -10.350 4.211 17.907 1.00 90.12 96 ARG A C 1
ATOM 693 O O . ARG A 1 96 ? -10.568 5.370 18.236 1.00 90.12 96 ARG A O 1
ATOM 700 N N . GLU A 1 97 ? -10.276 3.195 18.759 1.00 91.88 97 GLU A N 1
ATOM 701 C CA . GLU A 1 97 ? -10.440 3.332 20.204 1.00 91.88 97 GLU A CA 1
ATOM 702 C C . GLU A 1 97 ? -9.274 4.097 20.842 1.00 91.88 97 GLU A C 1
ATOM 704 O O . GLU A 1 97 ? -9.490 5.110 21.496 1.00 91.88 97 GLU A O 1
ATOM 709 N N . ALA A 1 98 ? -8.030 3.708 20.558 1.00 90.31 98 ALA A N 1
ATOM 710 C CA . ALA A 1 98 ? -6.834 4.344 21.109 1.00 90.31 98 ALA A CA 1
ATOM 711 C C . ALA A 1 98 ? -6.693 5.828 20.721 1.00 90.31 98 ALA A C 1
ATOM 713 O O . ALA A 1 98 ? -6.103 6.612 21.461 1.00 90.31 98 ALA A O 1
ATOM 714 N N . ARG A 1 99 ? -7.214 6.230 19.552 1.00 87.81 99 ARG A N 1
ATOM 715 C CA . ARG A 1 99 ? -7.222 7.631 19.093 1.00 87.81 99 ARG A CA 1
ATOM 716 C C . ARG A 1 99 ? -8.511 8.373 19.452 1.00 87.81 99 ARG A C 1
ATOM 718 O O . ARG A 1 99 ? -8.601 9.575 19.185 1.00 87.81 99 ARG A O 1
ATOM 725 N N . ALA A 1 100 ? -9.505 7.698 20.028 1.00 91.06 100 ALA A N 1
ATOM 726 C CA . ALA A 1 100 ? -10.756 8.333 20.409 1.00 91.06 100 ALA A CA 1
ATOM 727 C C . ALA A 1 100 ? -10.484 9.439 21.438 1.00 91.06 100 ALA A C 1
ATOM 729 O O . ALA A 1 100 ? -9.754 9.254 22.406 1.00 91.06 100 ALA A O 1
ATOM 730 N N . GLY A 1 101 ? -11.037 10.628 21.204 1.00 86.50 101 GLY A N 1
ATOM 731 C CA . GLY A 1 101 ? -10.914 11.758 22.129 1.00 86.50 101 GLY A CA 1
ATOM 732 C C . GLY A 1 101 ? -9.572 12.504 22.116 1.00 86.50 101 GLY A C 1
ATOM 733 O O . GLY A 1 101 ? -9.551 13.661 22.526 1.00 86.50 101 GLY A O 1
ATOM 734 N N . VAL A 1 102 ? -8.485 11.935 21.572 1.00 87.62 102 VAL A N 1
ATOM 735 C CA . VAL A 1 102 ? -7.132 12.547 21.595 1.00 87.62 102 VAL A CA 1
ATOM 736 C C . VAL A 1 102 ? -7.107 13.945 20.963 1.00 87.62 102 VAL A C 1
ATOM 738 O O . VAL A 1 102 ? -6.436 14.854 21.454 1.00 87.62 102 VAL A O 1
ATOM 741 N N . HIS A 1 103 ? -7.879 14.145 19.894 1.00 83.44 103 HIS A N 1
ATOM 742 C CA . HIS A 1 103 ? -7.974 15.429 19.195 1.00 83.44 103 HIS A CA 1
ATOM 743 C C . HIS A 1 103 ? -9.251 16.216 19.515 1.00 83.44 103 HIS A C 1
ATOM 745 O O . HIS A 1 103 ? -9.435 17.297 18.964 1.00 83.44 103 HIS A O 1
ATOM 751 N N . ALA A 1 104 ? -10.126 15.719 20.399 1.00 86.50 104 ALA A N 1
ATOM 752 C CA . ALA A 1 104 ? -11.431 16.339 20.645 1.00 86.50 104 ALA A CA 1
ATOM 753 C C . ALA A 1 104 ? -11.302 17.782 21.157 1.00 86.50 104 ALA A C 1
ATOM 755 O O . ALA A 1 104 ? -12.011 18.665 20.688 1.00 86.50 104 ALA A O 1
ATOM 756 N N . GLN A 1 105 ? -10.335 18.031 22.042 1.00 89.12 105 GLN A N 1
ATOM 757 C CA . GLN A 1 105 ? -10.045 19.359 22.595 1.00 89.12 105 GLN A CA 1
ATOM 758 C C . GLN A 1 105 ? -9.422 20.346 21.588 1.00 89.12 105 GLN A C 1
ATOM 760 O O . GLN A 1 105 ? -9.428 21.546 21.830 1.00 89.12 105 GLN A O 1
ATOM 765 N N . HIS A 1 106 ? -8.880 19.852 20.470 1.00 87.56 106 HIS A N 1
ATOM 766 C CA . HIS A 1 106 ? -8.213 20.661 19.441 1.00 87.56 106 HIS A CA 1
ATOM 767 C C . HIS A 1 106 ? -9.001 20.698 18.125 1.00 87.56 106 HIS A C 1
ATOM 769 O O . HIS A 1 106 ? -8.463 21.097 17.092 1.00 87.56 106 HIS A O 1
ATOM 775 N N . ARG A 1 107 ? -10.257 20.236 18.126 1.00 85.81 107 ARG A N 1
ATOM 776 C CA . ARG A 1 107 ? -11.095 20.242 16.930 1.00 85.81 107 ARG A CA 1
ATOM 777 C C . ARG A 1 107 ? -11.481 21.684 16.593 1.00 85.81 107 ARG A C 1
ATOM 779 O O . ARG A 1 107 ? -12.096 22.364 17.406 1.00 85.81 107 ARG A O 1
ATOM 786 N N . VAL A 1 108 ? -11.119 22.128 15.395 1.00 91.69 108 VAL A N 1
ATOM 787 C CA . VAL A 1 108 ? -11.481 23.443 14.855 1.00 91.69 108 VAL A CA 1
ATOM 788 C C . VAL A 1 108 ? -12.621 23.255 13.858 1.00 91.69 108 VAL A C 1
ATOM 790 O O . VAL A 1 108 ? -12.475 22.475 12.918 1.00 91.69 108 VAL A O 1
ATOM 793 N N . ASP A 1 109 ? -13.732 23.966 14.052 1.00 89.19 109 ASP A N 1
ATOM 794 C CA . ASP A 1 109 ? -14.789 24.078 13.041 1.00 89.19 109 ASP A CA 1
ATOM 795 C C . ASP A 1 109 ? -14.407 25.189 12.048 1.00 89.19 109 ASP A C 1
ATOM 797 O O . ASP A 1 109 ? -14.599 26.377 12.310 1.00 89.19 109 ASP A O 1
ATOM 801 N N . ASP A 1 110 ? -13.814 24.800 10.916 1.00 89.12 110 ASP A N 1
ATOM 802 C CA . ASP A 1 110 ? -13.491 25.700 9.803 1.00 89.12 110 ASP A CA 1
ATOM 803 C C . ASP A 1 110 ? 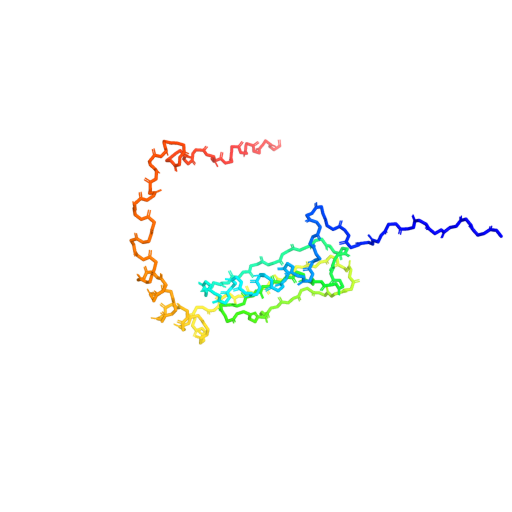-14.488 25.468 8.650 1.00 89.12 110 ASP A C 1
ATOM 805 O O . ASP A 1 110 ? -14.477 24.379 8.066 1.00 89.12 110 ASP A O 1
ATOM 809 N N . PRO A 1 111 ? -15.308 26.467 8.258 1.00 87.00 111 PRO A N 1
ATOM 810 C CA . PRO A 1 111 ? -16.239 26.363 7.129 1.00 87.00 111 PRO A CA 1
ATOM 811 C C . PRO A 1 111 ? -15.595 25.921 5.807 1.00 87.00 111 PRO A C 1
ATOM 813 O O . PRO A 1 111 ? -16.264 25.318 4.971 1.00 87.00 111 PRO A O 1
ATOM 816 N N . ARG A 1 112 ? -14.292 26.167 5.612 1.00 84.56 112 ARG A N 1
ATOM 817 C CA . ARG A 1 112 ? -13.544 25.689 4.437 1.00 84.56 112 ARG A CA 1
ATOM 818 C C . ARG A 1 112 ? -13.400 24.169 4.404 1.00 84.56 112 ARG A C 1
ATOM 820 O O . ARG A 1 112 ? -13.226 23.616 3.328 1.00 84.56 112 ARG A O 1
ATOM 827 N N . SER A 1 113 ? -13.464 23.498 5.556 1.00 85.25 113 SER A N 1
ATOM 828 C CA . SER A 1 113 ? -13.427 22.029 5.642 1.00 85.25 113 SER A CA 1
ATOM 829 C C . SER A 1 113 ? -14.759 21.385 5.242 1.00 85.25 113 SER A C 1
ATOM 831 O O . SER A 1 113 ? -14.787 20.211 4.874 1.00 85.25 113 SER A O 1
ATOM 833 N N . GLU A 1 114 ? -15.853 22.150 5.293 1.00 85.19 114 GLU A N 1
ATOM 834 C CA . GLU A 1 114 ? -17.193 21.707 4.890 1.00 85.19 114 GLU A CA 1
ATOM 835 C C . GLU A 1 114 ? -17.445 21.903 3.386 1.00 85.19 114 GLU A C 1
ATOM 837 O O . GLU A 1 114 ? -18.265 21.200 2.790 1.00 85.19 114 GLU A O 1
ATOM 842 N N . ASP A 1 115 ? -16.712 22.815 2.740 1.00 84.62 115 ASP A N 1
ATOM 843 C CA . ASP A 1 115 ? -16.800 23.035 1.299 1.00 84.62 115 ASP A CA 1
ATOM 844 C C . ASP A 1 115 ? -16.081 21.921 0.515 1.00 84.62 115 ASP A C 1
ATOM 846 O O . ASP A 1 115 ? -14.860 21.902 0.358 1.00 84.62 115 ASP A O 1
ATOM 850 N N . ARG A 1 116 ? -16.865 20.972 -0.010 1.00 77.75 116 ARG A N 1
ATOM 851 C CA . ARG A 1 116 ? -16.390 19.881 -0.881 1.00 77.75 116 ARG A CA 1
ATOM 852 C C . ARG A 1 116 ? -16.556 20.185 -2.372 1.00 77.75 116 ARG A C 1
ATOM 854 O O . ARG A 1 116 ? -16.463 19.273 -3.192 1.00 77.75 116 ARG A O 1
ATOM 861 N N . THR A 1 117 ? -16.798 21.440 -2.749 1.00 78.56 117 THR A N 1
ATOM 862 C CA . THR A 1 117 ? -17.170 21.834 -4.123 1.00 78.56 117 THR A CA 1
ATOM 863 C C . THR A 1 117 ? -15.988 21.843 -5.102 1.00 78.56 117 THR A C 1
ATOM 865 O O . THR A 1 117 ? -16.127 22.260 -6.249 1.00 78.56 117 THR A O 1
ATOM 868 N N . ALA A 1 118 ? -14.836 21.282 -4.727 1.00 61.53 118 ALA A N 1
ATOM 869 C CA . ALA A 1 118 ? -13.764 20.934 -5.659 1.00 61.53 118 ALA A CA 1
ATOM 870 C C . ALA A 1 118 ? -14.145 19.719 -6.539 1.00 61.53 118 ALA A C 1
ATOM 872 O O . ALA A 1 118 ? -13.407 18.742 -6.643 1.00 61.53 118 ALA A O 1
ATOM 873 N N . ALA A 1 119 ? -15.316 19.752 -7.178 1.00 54.62 119 ALA A N 1
ATOM 874 C CA . ALA A 1 119 ? -15.626 18.854 -8.275 1.00 54.62 119 ALA A CA 1
ATOM 875 C C . ALA A 1 119 ? -14.855 19.335 -9.508 1.00 54.62 119 ALA A C 1
ATOM 877 O O . ALA A 1 119 ? -14.964 20.489 -9.923 1.00 54.62 119 ALA A O 1
ATOM 878 N N . PHE A 1 120 ? -14.066 18.438 -10.093 1.00 49.12 120 PHE A N 1
ATOM 879 C CA . PHE A 1 120 ? -13.423 18.620 -11.387 1.00 49.12 120 PHE A CA 1
ATOM 880 C C . PHE A 1 120 ? -14.484 18.952 -12.452 1.00 49.12 120 PHE A C 1
ATOM 882 O O . PHE A 1 120 ? -15.157 18.068 -12.976 1.00 49.12 120 PHE A O 1
ATOM 889 N N . GLN A 1 121 ? -14.648 20.238 -12.770 1.00 43.53 121 GLN A N 1
ATOM 890 C CA . GLN A 1 121 ? -15.477 20.721 -13.879 1.00 43.53 121 GLN A CA 1
ATOM 891 C C . GLN A 1 121 ? -14.704 20.566 -15.197 1.00 43.53 121 GLN A C 1
ATOM 893 O O . GLN A 1 121 ? -14.342 21.536 -15.860 1.00 43.53 121 GLN A O 1
ATOM 898 N N . GLY A 1 122 ? -14.388 19.325 -15.561 1.00 42.53 122 GLY A N 1
ATOM 899 C CA . GLY A 1 122 ? -13.807 18.999 -16.857 1.00 42.53 122 GLY A CA 1
ATOM 900 C C . GLY A 1 122 ? -14.900 18.863 -17.907 1.00 42.53 122 GLY A C 1
ATOM 901 O O . GLY A 1 122 ? -15.367 17.758 -18.170 1.00 42.53 122 GLY A O 1
ATOM 902 N N . VAL A 1 123 ? -15.303 19.969 -18.534 1.00 43.66 123 VAL A N 1
ATOM 903 C CA . VAL A 1 123 ? -16.054 19.904 -19.795 1.00 43.66 123 VAL A CA 1
ATOM 904 C C . VAL A 1 123 ? -15.085 19.430 -20.879 1.00 43.66 123 VAL A C 1
ATOM 906 O O . VAL A 1 123 ? -14.331 20.221 -21.442 1.00 43.66 123 VAL A O 1
ATOM 909 N N . PHE A 1 124 ? -15.101 18.132 -21.181 1.00 40.03 124 PHE A N 1
ATOM 910 C CA . PHE A 1 124 ? -14.508 17.608 -22.409 1.00 40.03 124 PHE A CA 1
ATOM 911 C C . PHE A 1 124 ? -15.376 18.078 -23.583 1.00 40.03 124 PHE A C 1
ATOM 913 O O . PHE A 1 124 ? -16.463 17.549 -23.818 1.00 40.03 124 PHE A O 1
ATOM 920 N N . ARG A 1 125 ? -14.925 19.107 -24.309 1.00 36.84 125 ARG A N 1
ATOM 921 C CA . ARG A 1 125 ? -15.435 19.361 -25.660 1.00 36.84 125 ARG A CA 1
ATOM 922 C C . ARG A 1 125 ? -14.678 18.451 -26.624 1.00 36.84 125 ARG A C 1
ATOM 924 O O . ARG A 1 125 ? -13.452 18.404 -26.586 1.00 36.84 125 ARG A O 1
ATOM 931 N N . LYS A 1 126 ? -15.461 17.698 -27.391 1.00 52.12 126 LYS A N 1
ATOM 932 C CA . LYS A 1 126 ? -15.045 16.796 -28.466 1.00 52.12 126 LYS A CA 1
ATOM 933 C C . LYS A 1 126 ? -14.397 17.556 -29.619 1.00 52.12 126 LYS A C 1
ATOM 935 O O . LYS A 1 126 ? -14.836 18.703 -29.861 1.00 52.12 126 LYS A O 1
#

Sequence (126 aa):
MDRDRLGAPPDRATTGVSPGAVAAQAQGHAAVNSYWVSFSVPTQHSAIAPSGVIAPSGDWLKRCPADGSPSVAVVDLDDSSEAAAEAVTYARPWRREARAGVHAQHRVDDPRSEDRTAAFQGVFRK

Nearest PDB structures (foldseek):
  2plq-assembly1_A  TM=6.891E-01  e=4.419E-01  Aeribacillus pallidus
  2uxy-assembly1_A  TM=6.835E-01  e=5.655E-01  Pseudomonas aeruginosa
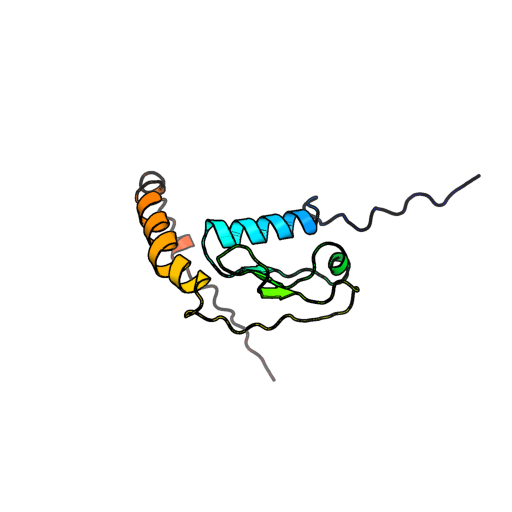  2e2l-assembly1_D  TM=6.183E-01  e=5.533E+00  Helicobacter pylori 26695
  4hg5-assembly2_B  TM=3.965E-01  e=2.641E+00  Saccharomyces cerevisiae S288C

Radius of gyration: 20.51 Å; Cα contacts (8 Å, |Δi|>4): 143; chains: 1; bounding box: 61×39×51 Å

Organism: NCBI:txid2903854

Mean predicted aligned error: 10.76 Å

pLDDT: mean 83.15, std 18.6, range [34.53, 97.94]

Secondary structure (DSSP, 8-state):
---------TT--TTS--HHHHHHHHHHHHHHHT--EEE---GGGTTTS--EEE-TTS-EEEE--SSS----------TTSHHHHHIIIIIHHHHHHHTTTTTGGG----HHHH------------

Foldseek 3Di:
DDDDPPDDPLQDDVVNDGLLVVLQVQLVVLQLLQHKDFADDQLSNLLRPFTAIAGSNSHTPDGDHSPSDDDDYDDDDDCPDPSNCCNVPPNNVVVCVVCPPVCVVVDDDDVVVVDPVPDPPDPDDD